Protein AF-A0A9E5Y0S5-F1 (afdb_monomer_lite)

Foldseek 3Di:
DPDPPPPPQDPVRVVVVVVVVVVVVVVLVVLVVVLVVLLVVLVVLCPDPVNVVCNVVSVVSNVVSVVSNVVD

Sequence (72 aa):
MKQEEKQTLSISEKLAIDRTKLANERTFLAFFRSFVVMLSSGLAIVKLQFLRNIYVIGIALMIIGLMLLIYG

Secondary structure (DSSP, 8-state):
----------HHHHHHHHHHHHHHHHHHHHHHHHHHHHHHHHHHHHH-GGGGGGHHHHHHHHHHHHHHHHH-

pLDDT: mean 86.29, std 14.03, range [36.62, 95.38]

Radius of gyration: 21.38 Å; chains: 1; bounding box: 48×27×54 Å

Structure (mmCIF, N/CA/C/O backbone):
data_AF-A0A9E5Y0S5-F1
#
_entry.id   AF-A0A9E5Y0S5-F1
#
loop_
_atom_site.group_PDB
_atom_site.id
_atom_site.type_symbol
_atom_site.label_atom_id
_atom_site.label_alt_id
_atom_site.label_comp_id
_atom_site.label_asym_id
_atom_site.label_entity_id
_atom_site.label_seq_id
_atom_site.pdbx_PDB_ins_code
_atom_site.Cartn_x
_atom_site.Cartn_y
_atom_site.Cartn_z
_atom_site.occupancy
_atom_site.B_iso_or_equiv
_atom_site.auth_seq_id
_atom_site.auth_comp_id
_atom_site.auth_asym_id
_atom_site.auth_atom_id
_atom_site.pdbx_PDB_model_num
ATOM 1 N N . MET A 1 1 ? -32.395 22.275 29.697 1.00 40.91 1 MET A N 1
ATOM 2 C CA . MET A 1 1 ? -31.357 21.444 30.343 1.00 40.91 1 MET A CA 1
ATOM 3 C C . MET A 1 1 ? -31.735 19.979 30.157 1.00 40.91 1 MET A C 1
ATOM 5 O O . MET A 1 1 ? -32.466 19.442 30.976 1.00 40.91 1 MET A O 1
ATOM 9 N N . LYS A 1 2 ? -31.350 19.361 29.033 1.00 36.62 2 LYS A N 1
ATOM 10 C CA . LYS A 1 2 ? -31.528 17.916 28.825 1.00 36.62 2 LYS A CA 1
ATOM 11 C C . LYS A 1 2 ? -30.210 17.274 29.231 1.00 36.62 2 LYS A C 1
ATOM 13 O O . LYS A 1 2 ? -29.194 17.533 28.603 1.00 36.62 2 LYS A O 1
ATOM 18 N N . GLN A 1 3 ? -30.246 16.597 30.370 1.00 42.47 3 GLN A N 1
ATOM 19 C CA . GLN A 1 3 ? -29.125 15.894 30.977 1.00 42.47 3 GLN A CA 1
ATOM 20 C C . GLN A 1 3 ? -28.579 14.892 29.948 1.00 42.47 3 GLN A C 1
ATOM 22 O O . GLN A 1 3 ? -29.272 13.945 29.587 1.00 42.47 3 GLN A O 1
ATOM 27 N N . GLU A 1 4 ? -27.376 15.142 29.427 1.00 47.53 4 GLU A N 1
ATOM 28 C CA . GLU A 1 4 ? -26.585 14.140 28.714 1.00 47.53 4 GLU A CA 1
ATOM 29 C C . GLU A 1 4 ? -26.160 13.096 29.743 1.00 47.53 4 GLU A C 1
ATOM 31 O 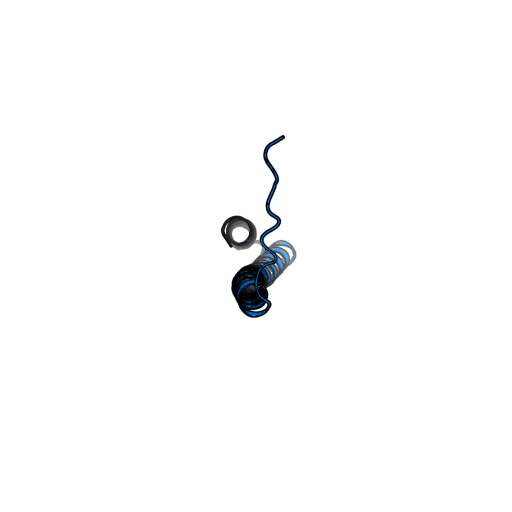O . GLU A 1 4 ? -25.149 13.231 30.435 1.00 47.53 4 GLU A O 1
ATOM 36 N N . GLU A 1 5 ? -26.993 12.073 29.887 1.00 48.34 5 GLU A N 1
ATOM 37 C CA . GLU A 1 5 ? -26.664 10.847 30.588 1.00 48.34 5 GLU A CA 1
ATOM 38 C C . GLU A 1 5 ? -25.458 10.238 29.860 1.00 48.34 5 GLU A C 1
ATOM 40 O O . GLU A 1 5 ? -25.591 9.579 28.828 1.00 48.34 5 GLU A O 1
ATOM 45 N N . LYS A 1 6 ? -24.244 10.544 30.338 1.00 53.00 6 LYS A N 1
ATOM 46 C CA . LYS A 1 6 ? -23.028 9.831 29.951 1.00 53.00 6 LYS A CA 1
ATOM 47 C C . LYS A 1 6 ? -23.248 8.382 30.350 1.00 53.00 6 LYS A C 1
ATOM 49 O O . LYS A 1 6 ? -22.932 8.005 31.475 1.00 53.00 6 LYS A O 1
ATOM 54 N N . GLN A 1 7 ? -23.803 7.585 29.443 1.00 58.94 7 GLN A N 1
ATOM 55 C CA . GLN A 1 7 ? -23.799 6.143 29.577 1.00 58.94 7 GLN A CA 1
ATOM 56 C C . GLN A 1 7 ? -22.332 5.735 29.652 1.00 58.94 7 GLN A C 1
ATOM 58 O O . GLN A 1 7 ? -21.600 5.747 28.661 1.00 58.94 7 GLN A O 1
ATOM 63 N N . THR A 1 8 ? -21.863 5.487 30.870 1.00 67.12 8 THR A N 1
ATOM 64 C CA . THR A 1 8 ? -20.568 4.878 31.120 1.00 67.12 8 THR A CA 1
ATOM 65 C C . THR A 1 8 ? -20.660 3.475 30.548 1.00 67.12 8 THR A C 1
ATOM 67 O O . THR A 1 8 ? -21.152 2.571 31.220 1.00 67.12 8 THR A O 1
ATOM 70 N N . LEU A 1 9 ? -20.266 3.339 29.279 1.00 71.00 9 LEU A N 1
ATOM 71 C CA . LEU A 1 9 ? -20.169 2.066 28.575 1.00 71.00 9 LEU A CA 1
ATOM 72 C C . LEU A 1 9 ? -19.518 1.048 29.507 1.00 71.00 9 LEU A C 1
ATOM 74 O O . LEU A 1 9 ? -18.451 1.316 30.078 1.00 71.00 9 LEU A O 1
ATOM 78 N N . SER A 1 10 ? -20.158 -0.107 29.662 1.00 83.25 10 SER A N 1
ATOM 79 C CA . SER A 1 10 ? -19.569 -1.205 30.420 1.00 83.25 10 SER A CA 1
ATOM 80 C C . SER A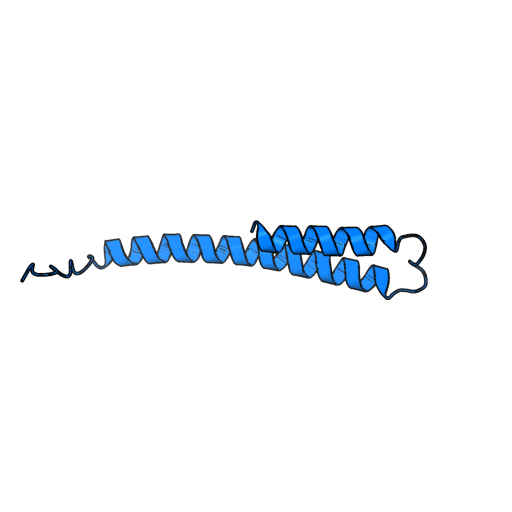 1 10 ? -18.195 -1.548 29.833 1.00 83.25 10 SER A C 1
ATOM 82 O O . SER A 1 10 ? -17.966 -1.411 28.629 1.00 83.25 10 SER A O 1
ATOM 84 N N . ILE A 1 11 ? -17.260 -2.024 30.662 1.00 85.75 11 ILE A N 1
ATOM 85 C CA . ILE A 1 11 ? -15.912 -2.416 30.212 1.00 85.75 11 ILE A CA 1
ATOM 86 C C . ILE A 1 11 ? -15.988 -3.402 29.035 1.00 85.75 11 ILE A C 1
ATOM 88 O O . ILE A 1 11 ? -15.190 -3.310 28.103 1.00 85.75 11 ILE A O 1
ATOM 92 N N . SER A 1 12 ? -16.986 -4.292 29.034 1.00 86.38 12 SER A N 1
ATOM 93 C CA . SER A 1 12 ? -17.227 -5.232 27.936 1.00 86.38 12 SER A CA 1
ATOM 94 C C . SER A 1 12 ? -17.669 -4.544 26.641 1.00 86.38 12 SER A C 1
ATOM 96 O O . SER A 1 12 ? -17.216 -4.933 25.568 1.00 86.38 12 SER A O 1
ATOM 98 N N . GLU A 1 13 ? -18.504 -3.507 26.718 1.00 85.69 13 GLU A N 1
ATOM 99 C CA . GLU A 1 13 ? -18.941 -2.742 25.542 1.00 85.69 13 GLU A CA 1
ATOM 100 C C . GLU A 1 13 ? -17.790 -1.918 24.966 1.00 85.69 13 GLU A C 1
ATOM 102 O O . GLU A 1 13 ? -17.568 -1.910 23.754 1.00 85.69 13 GLU A O 1
ATOM 107 N N . LYS A 1 14 ? -16.985 -1.300 25.837 1.00 88.56 14 LYS A N 1
ATOM 108 C CA . LYS A 1 14 ? -15.770 -0.597 25.420 1.00 88.56 14 LYS A CA 1
ATOM 109 C C . LYS A 1 14 ? -14.786 -1.549 24.736 1.00 88.56 14 LYS A C 1
ATOM 111 O O . LYS A 1 14 ? -14.244 -1.227 23.681 1.00 88.56 14 LYS A O 1
ATOM 116 N N . LEU A 1 15 ? -14.601 -2.746 25.295 1.00 88.38 15 LEU A N 1
ATOM 117 C CA . LEU A 1 15 ? -13.744 -3.765 24.700 1.00 88.38 15 LEU A CA 1
ATOM 118 C C . LEU A 1 15 ? -14.295 -4.262 23.355 1.00 88.38 15 LEU A C 1
ATOM 120 O O . LEU A 1 15 ? -13.509 -4.517 22.445 1.00 88.38 15 LEU A O 1
ATOM 124 N N . ALA A 1 16 ? -15.616 -4.367 23.191 1.00 90.50 16 ALA A N 1
ATOM 125 C CA . ALA A 1 16 ? -16.229 -4.735 21.916 1.00 90.50 16 ALA A CA 1
ATOM 126 C C . ALA A 1 16 ? -15.936 -3.695 20.816 1.00 90.50 16 ALA A C 1
ATOM 128 O O . ALA A 1 16 ? -15.544 -4.075 19.711 1.00 90.50 16 ALA A O 1
ATOM 129 N N . ILE A 1 17 ? -16.033 -2.399 21.132 1.00 90.06 17 ILE A N 1
ATOM 130 C CA . ILE A 1 17 ? -15.702 -1.299 20.206 1.00 90.06 17 ILE A CA 1
ATOM 131 C C . ILE A 1 17 ? -14.206 -1.294 19.863 1.00 90.06 17 ILE A C 1
ATOM 133 O O . ILE A 1 17 ? -13.826 -1.174 18.697 1.00 90.06 17 ILE A O 1
ATOM 137 N N . ASP A 1 18 ? -13.339 -1.482 20.858 1.00 92.06 18 ASP A N 1
ATOM 138 C CA . ASP A 1 18 ? -11.892 -1.526 20.630 1.00 92.06 18 ASP A CA 1
ATOM 139 C C . ASP A 1 18 ? -11.510 -2.713 19.714 1.00 92.06 18 ASP A C 1
ATOM 141 O O . ASP A 1 18 ? -10.616 -2.595 18.873 1.00 92.06 18 ASP A O 1
ATOM 145 N N . ARG A 1 19 ? -12.225 -3.847 19.793 1.00 92.56 19 ARG A N 1
ATOM 146 C CA . ARG A 1 19 ? -12.006 -5.010 18.909 1.00 92.56 19 ARG A CA 1
ATOM 147 C C . ARG A 1 19 ? -12.447 -4.762 17.467 1.00 92.56 19 ARG A C 1
ATOM 149 O O . ARG A 1 19 ? -11.733 -5.198 16.562 1.00 92.56 19 ARG A O 1
ATOM 156 N N . THR A 1 20 ? -13.567 -4.076 17.236 1.00 94.12 20 THR A N 1
ATOM 157 C CA . THR A 1 20 ? -14.021 -3.740 15.873 1.00 94.12 20 THR A CA 1
ATOM 158 C C . THR A 1 20 ? -13.124 -2.684 15.237 1.00 94.12 20 THR A C 1
AT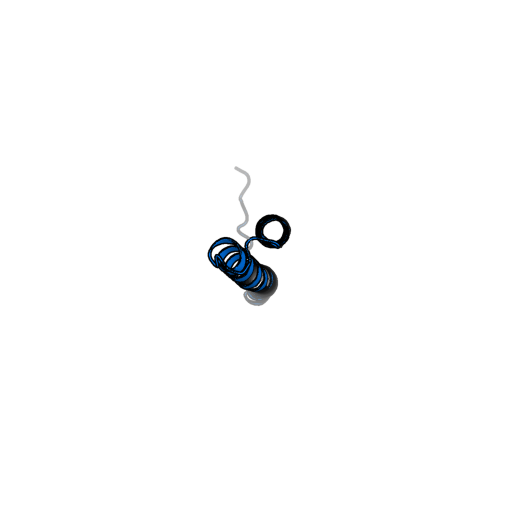OM 160 O O . THR A 1 20 ? -12.719 -2.842 14.084 1.00 94.12 20 THR A O 1
ATOM 163 N N . LYS A 1 21 ? -12.711 -1.670 16.006 1.00 92.62 21 LYS A N 1
ATOM 164 C CA . LYS A 1 21 ? -11.742 -0.665 15.556 1.00 92.62 21 LYS A CA 1
ATOM 165 C C . LYS A 1 21 ? -10.401 -1.302 15.192 1.00 92.62 21 LYS A C 1
ATOM 167 O O . LYS A 1 21 ? -9.908 -1.087 14.087 1.00 92.62 21 LYS A O 1
ATOM 172 N N . LEU A 1 22 ? -9.858 -2.151 16.066 1.00 92.69 22 LEU A N 1
ATOM 173 C CA . LEU A 1 22 ? -8.589 -2.833 15.811 1.00 92.69 22 LEU A CA 1
ATOM 174 C C . LEU A 1 22 ? -8.677 -3.791 14.613 1.00 92.69 22 LEU A C 1
ATOM 176 O O . LEU A 1 22 ? -7.690 -3.994 13.909 1.00 92.69 22 LEU A O 1
ATOM 180 N N . ALA A 1 23 ? -9.844 -4.395 14.363 1.00 93.50 23 ALA A N 1
ATOM 181 C CA . ALA A 1 23 ? -10.073 -5.183 13.157 1.00 93.50 23 ALA A CA 1
ATOM 182 C C . ALA A 1 23 ? -10.023 -4.312 11.891 1.00 93.50 23 ALA A C 1
ATOM 184 O O . ALA A 1 23 ? -9.337 -4.693 10.944 1.00 93.50 23 ALA A O 1
ATOM 185 N N . ASN A 1 24 ? -10.654 -3.133 11.900 1.00 91.88 24 ASN A N 1
ATOM 186 C CA . ASN A 1 24 ? -10.613 -2.194 10.776 1.00 91.88 24 ASN A CA 1
ATOM 187 C C . ASN A 1 24 ? -9.197 -1.646 10.526 1.00 91.88 24 ASN A C 1
ATOM 189 O O . ASN A 1 24 ? -8.736 -1.615 9.390 1.00 91.88 24 ASN A O 1
ATOM 193 N N . GLU A 1 25 ? -8.463 -1.306 11.591 1.00 94.50 25 GLU A N 1
ATOM 194 C CA . GLU A 1 25 ? -7.058 -0.882 11.499 1.00 94.50 25 GLU A CA 1
ATOM 195 C C . GLU A 1 25 ? -6.171 -1.984 10.903 1.00 94.50 25 GLU A C 1
ATOM 197 O O . GLU A 1 25 ? -5.277 -1.704 10.108 1.00 94.50 25 GLU A O 1
ATOM 202 N N . ARG A 1 26 ? -6.437 -3.255 11.228 1.00 94.56 26 ARG A N 1
ATOM 203 C CA . ARG A 1 26 ? -5.727 -4.396 10.631 1.00 94.56 26 ARG A CA 1
ATOM 204 C C . ARG A 1 26 ? -5.969 -4.508 9.131 1.00 94.56 26 ARG A C 1
ATOM 206 O O . ARG A 1 26 ? -5.023 -4.760 8.389 1.00 94.56 26 ARG A O 1
ATOM 213 N N . THR A 1 27 ? -7.219 -4.352 8.708 1.00 93.69 27 THR A N 1
ATOM 214 C CA . THR A 1 27 ? -7.606 -4.409 7.297 1.00 93.69 27 THR A CA 1
ATOM 215 C C . THR A 1 27 ? -6.955 -3.265 6.524 1.00 93.69 27 THR A C 1
ATOM 217 O O . THR A 1 27 ? -6.263 -3.522 5.540 1.00 93.69 27 THR A O 1
ATOM 220 N N . PHE A 1 28 ? -7.031 -2.041 7.051 1.00 92.25 28 PHE A N 1
ATOM 221 C CA . PHE A 1 28 ? -6.338 -0.880 6.494 1.00 92.25 28 PHE A CA 1
ATOM 222 C C . PHE A 1 28 ? -4.822 -1.111 6.379 1.00 92.25 28 PHE A C 1
ATOM 224 O O . PHE A 1 28 ? -4.223 -0.888 5.331 1.00 92.25 28 PHE A O 1
ATOM 231 N N . LEU A 1 29 ? -4.177 -1.640 7.426 1.00 93.69 29 LEU A N 1
ATOM 232 C CA . LEU A 1 29 ? -2.741 -1.947 7.397 1.00 93.69 29 LEU A CA 1
ATOM 233 C C . LEU A 1 29 ? -2.382 -3.042 6.376 1.00 93.69 29 LEU A C 1
ATOM 235 O O . LEU A 1 29 ? -1.282 -3.024 5.817 1.00 93.69 29 LEU A O 1
ATOM 239 N N . ALA A 1 30 ? -3.279 -3.995 6.112 1.00 93.94 30 ALA A N 1
ATOM 240 C CA . ALA A 1 30 ? -3.087 -5.007 5.073 1.00 93.94 30 ALA A CA 1
ATOM 241 C C . ALA A 1 30 ? -3.177 -4.401 3.660 1.00 93.94 30 ALA A C 1
ATOM 243 O O . ALA A 1 30 ? -2.344 -4.719 2.799 1.00 93.94 30 ALA A O 1
ATOM 244 N N . PHE A 1 31 ? -4.124 -3.485 3.439 1.00 92.81 31 PHE A N 1
ATOM 245 C CA . PHE A 1 31 ? -4.212 -2.702 2.207 1.00 92.81 31 PHE A CA 1
ATOM 246 C C . PHE A 1 31 ? -2.990 -1.795 2.029 1.00 92.81 31 PHE A C 1
ATOM 248 O O . PHE A 1 31 ? -2.361 -1.818 0.970 1.00 92.81 31 PHE A O 1
ATOM 255 N N . PHE A 1 32 ? -2.554 -1.114 3.091 1.00 94.12 32 PHE A N 1
ATOM 256 C CA . PHE A 1 32 ? -1.342 -0.296 3.096 1.00 94.12 32 PHE A CA 1
ATOM 257 C C . PHE A 1 32 ? -0.083 -1.106 2.751 1.00 94.12 32 PHE A C 1
ATOM 259 O O . PHE A 1 32 ? 0.735 -0.674 1.937 1.00 94.12 32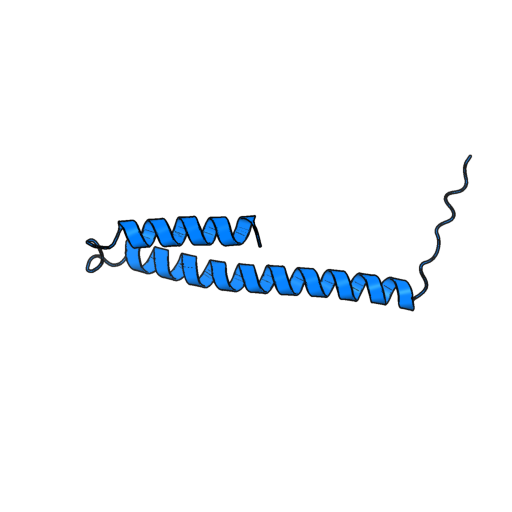 PHE A O 1
ATOM 266 N N . ARG A 1 33 ? 0.074 -2.315 3.307 1.00 93.81 33 ARG A N 1
ATOM 267 C CA . ARG A 1 33 ? 1.178 -3.219 2.939 1.00 93.81 33 ARG A CA 1
ATOM 268 C C . ARG A 1 33 ? 1.172 -3.515 1.438 1.00 93.81 33 ARG A C 1
ATOM 270 O O . ARG A 1 33 ? 2.217 -3.425 0.796 1.00 93.81 33 ARG A O 1
ATOM 277 N N . SER A 1 34 ? 0.012 -3.872 0.895 1.00 94.31 34 SER A N 1
ATOM 278 C CA . SER A 1 34 ? -0.134 -4.207 -0.526 1.00 94.31 34 SER A CA 1
ATOM 279 C C . SER A 1 34 ? 0.175 -2.996 -1.412 1.00 94.31 34 SER A C 1
ATOM 281 O O . SER A 1 34 ? 0.917 -3.114 -2.386 1.00 94.31 34 SER A O 1
ATOM 283 N N . PHE A 1 35 ? -0.290 -1.813 -1.008 1.00 94.75 35 PHE A N 1
ATOM 284 C CA . PHE A 1 35 ? 0.029 -0.533 -1.636 1.00 94.75 35 PHE A CA 1
ATOM 285 C C . PHE A 1 35 ? 1.539 -0.264 -1.706 1.00 94.75 35 PHE A C 1
ATOM 287 O O . PHE A 1 35 ? 2.050 0.033 -2.786 1.00 94.75 35 PHE A O 1
ATOM 294 N N . VAL A 1 36 ? 2.273 -0.412 -0.597 1.00 94.94 36 VAL A N 1
ATOM 295 C CA . VAL A 1 36 ? 3.726 -0.153 -0.556 1.00 94.94 36 VAL A CA 1
ATOM 296 C C . VAL A 1 36 ? 4.491 -1.087 -1.498 1.00 94.94 36 VAL A C 1
ATOM 298 O O . VAL A 1 36 ? 5.399 -0.646 -2.208 1.00 94.94 36 VAL A O 1
ATOM 301 N N . VAL A 1 37 ? 4.122 -2.370 -1.556 1.00 95.38 37 VAL A N 1
ATOM 302 C CA . VAL A 1 37 ? 4.746 -3.337 -2.478 1.00 95.38 37 VAL A CA 1
ATOM 303 C C . VAL A 1 37 ? 4.473 -2.956 -3.936 1.00 95.38 37 VAL A C 1
ATOM 305 O O . VAL A 1 37 ? 5.380 -2.987 -4.771 1.00 95.38 37 VAL A O 1
ATOM 308 N N . MET A 1 38 ? 3.246 -2.541 -4.244 1.00 94.38 38 MET A N 1
ATOM 309 C CA . MET A 1 38 ? 2.844 -2.176 -5.601 1.00 94.38 38 MET A CA 1
ATOM 310 C C . MET A 1 38 ? 3.510 -0.874 -6.069 1.00 94.38 38 MET A C 1
ATOM 312 O O . MET A 1 38 ? 4.053 -0.821 -7.174 1.00 94.38 38 MET A O 1
ATOM 316 N N . LEU A 1 39 ? 3.568 0.141 -5.199 1.00 95.00 39 LEU A N 1
ATOM 317 C CA . LEU A 1 39 ? 4.290 1.387 -5.458 1.00 95.00 39 LEU A CA 1
ATOM 318 C C . LEU A 1 39 ? 5.788 1.157 -5.627 1.00 95.00 39 LEU A C 1
ATOM 320 O O . LEU A 1 39 ? 6.365 1.648 -6.593 1.00 95.00 39 LEU A O 1
ATOM 324 N N . SER A 1 40 ? 6.426 0.430 -4.705 1.00 95.19 40 SER A N 1
ATOM 325 C CA . SER A 1 40 ? 7.872 0.173 -4.770 1.00 95.19 40 SER A CA 1
ATOM 326 C C . SER A 1 40 ? 8.250 -0.583 -6.044 1.00 95.19 40 SER A C 1
ATOM 328 O O . SER A 1 40 ? 9.231 -0.227 -6.695 1.00 95.19 40 SER A O 1
ATOM 330 N N . SER A 1 41 ? 7.422 -1.544 -6.459 1.00 94.06 41 SER A N 1
ATOM 331 C CA . SER A 1 41 ? 7.583 -2.255 -7.730 1.00 94.06 41 SER A CA 1
ATOM 332 C C . SER A 1 41 ? 7.407 -1.325 -8.938 1.00 94.06 41 SER A C 1
ATOM 334 O O . SER A 1 41 ? 8.247 -1.327 -9.836 1.00 94.06 41 SER A O 1
ATOM 336 N N . GLY A 1 42 ? 6.373 -0.475 -8.951 1.00 93.25 42 GLY A N 1
ATOM 337 C CA . GLY A 1 42 ? 6.161 0.513 -10.018 1.00 93.25 42 GLY A CA 1
ATOM 338 C C . GLY A 1 42 ? 7.306 1.529 -10.131 1.00 93.25 42 GLY A C 1
ATOM 339 O O . GLY A 1 42 ? 7.799 1.797 -11.229 1.00 93.25 42 GLY A O 1
ATOM 340 N N . LEU A 1 43 ? 7.794 2.026 -8.991 1.00 93.81 43 LEU A N 1
ATOM 341 C CA . LEU A 1 43 ? 8.961 2.908 -8.888 1.00 93.81 43 LEU A CA 1
ATOM 342 C C . LEU A 1 43 ? 10.234 2.233 -9.406 1.00 93.81 43 LEU A C 1
ATOM 344 O O . LEU A 1 43 ? 10.990 2.857 -10.151 1.00 93.81 43 LEU A O 1
ATOM 348 N N . ALA A 1 44 ? 10.471 0.967 -9.051 1.00 93.56 44 ALA A N 1
ATOM 349 C CA . ALA A 1 44 ? 11.611 0.209 -9.555 1.00 93.56 44 ALA A CA 1
ATOM 350 C C . ALA A 1 44 ? 11.560 0.090 -11.087 1.00 93.56 44 ALA A C 1
ATOM 352 O O . ALA A 1 44 ? 12.534 0.426 -11.759 1.00 93.56 44 ALA A O 1
ATOM 353 N N . ILE A 1 45 ? 10.408 -0.289 -11.648 1.00 92.06 45 ILE A N 1
ATOM 354 C CA . ILE A 1 45 ? 10.217 -0.419 -13.101 1.00 92.06 45 ILE A CA 1
ATOM 355 C C . ILE A 1 45 ? 10.507 0.902 -13.824 1.00 92.06 45 ILE A C 1
ATOM 357 O O . ILE A 1 45 ? 11.223 0.914 -14.822 1.00 92.06 45 ILE A O 1
ATOM 361 N N . VAL A 1 46 ? 9.992 2.019 -13.306 1.00 90.88 46 VAL A N 1
ATOM 362 C CA . VAL A 1 46 ? 10.187 3.348 -13.906 1.00 90.88 46 VAL A CA 1
ATOM 363 C C . VAL A 1 46 ? 11.643 3.818 -13.833 1.00 90.88 46 VAL A C 1
ATOM 365 O O . VAL A 1 46 ? 12.120 4.489 -14.750 1.00 90.88 46 VAL A O 1
ATOM 368 N N . LYS A 1 47 ? 12.366 3.474 -12.762 1.00 90.31 47 LYS A N 1
ATOM 369 C CA . LYS A 1 47 ? 13.743 3.937 -12.539 1.00 90.31 47 LYS A CA 1
ATOM 370 C C . LYS A 1 47 ? 14.787 3.098 -13.288 1.00 90.31 47 LYS A C 1
ATOM 372 O O . LYS A 1 47 ? 15.865 3.605 -13.601 1.00 90.31 47 LYS A O 1
ATOM 377 N N . LEU A 1 48 ? 14.492 1.831 -13.584 1.00 91.75 48 LEU A N 1
ATOM 378 C CA . LEU A 1 48 ? 15.404 0.935 -14.297 1.00 91.75 48 LEU A CA 1
ATOM 379 C C . LEU A 1 48 ? 15.394 1.219 -15.807 1.00 91.75 48 LEU A C 1
ATOM 381 O O . LEU A 1 48 ? 14.418 0.957 -16.504 1.00 91.75 48 LEU A O 1
ATOM 385 N N . GLN A 1 49 ? 16.527 1.676 -16.351 1.00 81.81 49 GLN A N 1
ATOM 386 C CA . GLN A 1 49 ? 16.633 2.016 -17.777 1.00 81.81 49 GLN A CA 1
ATOM 387 C C . GLN A 1 49 ? 16.410 0.823 -18.721 1.00 81.81 49 GLN A C 1
ATOM 389 O O . GLN A 1 49 ? 15.889 1.013 -19.818 1.00 81.81 49 GLN A O 1
ATOM 394 N N . PHE A 1 50 ? 16.746 -0.395 -18.284 1.00 85.19 50 PHE A N 1
ATOM 395 C CA . PHE A 1 50 ? 16.503 -1.632 -19.036 1.00 85.19 50 PHE A CA 1
ATOM 396 C C . PHE A 1 50 ? 15.003 -1.963 -19.176 1.00 85.19 50 PHE A C 1
ATOM 398 O O . PHE A 1 50 ? 14.600 -2.645 -20.111 1.00 85.19 50 PHE A O 1
ATOM 405 N N . LEU A 1 51 ? 14.153 -1.431 -18.290 1.00 86.38 51 LEU A N 1
ATOM 406 C CA . LEU A 1 51 ? 12.707 -1.681 -18.259 1.00 86.38 51 LEU A CA 1
ATOM 407 C C . LEU A 1 51 ? 11.898 -0.591 -18.983 1.00 86.38 51 LEU A C 1
ATOM 409 O O . LEU A 1 51 ? 10.674 -0.553 -18.884 1.00 86.38 51 LEU A O 1
ATOM 413 N N . ARG A 1 52 ? 12.547 0.276 -19.772 1.00 83.56 52 ARG A N 1
ATOM 414 C CA . ARG A 1 52 ? 11.877 1.383 -20.479 1.00 83.56 52 ARG A CA 1
ATOM 415 C C . ARG A 1 52 ? 10.725 0.923 -21.381 1.00 83.56 52 ARG A C 1
ATOM 417 O O . ARG A 1 52 ? 9.735 1.635 -21.501 1.00 83.56 52 ARG A O 1
ATOM 424 N N . ASN A 1 53 ? 10.818 -0.278 -21.956 1.00 89.50 53 ASN A N 1
ATOM 425 C CA . ASN A 1 53 ? 9.760 -0.844 -22.797 1.00 89.50 53 ASN A CA 1
ATOM 426 C C . ASN A 1 53 ? 8.462 -1.140 -22.018 1.00 89.50 53 ASN A C 1
ATOM 428 O O . ASN A 1 53 ? 7.379 -1.137 -22.591 1.00 89.50 53 ASN A O 1
ATOM 432 N N . ILE A 1 54 ? 8.562 -1.357 -20.701 1.00 91.62 54 ILE A N 1
ATOM 433 C CA . ILE A 1 54 ? 7.426 -1.625 -19.807 1.00 91.62 54 ILE A CA 1
ATOM 434 C C . ILE A 1 54 ? 7.094 -0.431 -18.901 1.00 91.62 54 ILE A C 1
ATOM 436 O O . ILE A 1 54 ? 6.409 -0.578 -17.891 1.00 91.62 54 ILE A O 1
ATOM 440 N N . TYR A 1 55 ? 7.540 0.773 -19.261 1.00 90.38 55 TYR A N 1
ATOM 441 C CA . TYR A 1 55 ? 7.293 1.992 -18.487 1.00 90.38 55 TYR A CA 1
ATOM 442 C C . TYR A 1 55 ? 5.798 2.231 -18.204 1.00 90.38 55 TYR A C 1
ATOM 444 O O . TYR A 1 55 ? 5.423 2.592 -17.088 1.00 90.38 55 TYR A O 1
ATOM 452 N N . VAL A 1 56 ? 4.934 1.949 -19.188 1.00 90.50 56 VAL A N 1
ATOM 453 C CA . VAL A 1 56 ? 3.469 2.05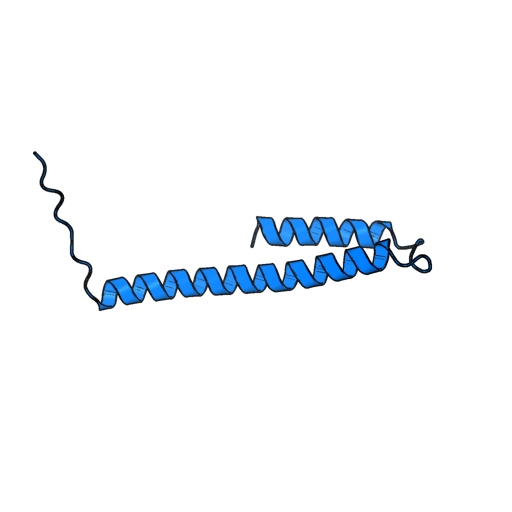5 -19.058 1.00 90.50 56 VAL A CA 1
ATOM 454 C C . VAL A 1 56 ? 2.935 1.138 -17.954 1.00 90.50 56 VAL A C 1
ATOM 456 O O . VAL A 1 56 ? 2.064 1.543 -17.190 1.00 90.50 56 VAL A O 1
ATOM 459 N N . ILE A 1 57 ? 3.498 -0.066 -17.818 1.00 92.25 57 ILE A N 1
ATOM 460 C CA . ILE A 1 57 ? 3.132 -1.014 -16.758 1.00 92.25 57 ILE A CA 1
ATOM 461 C C . ILE A 1 57 ? 3.558 -0.468 -15.393 1.00 92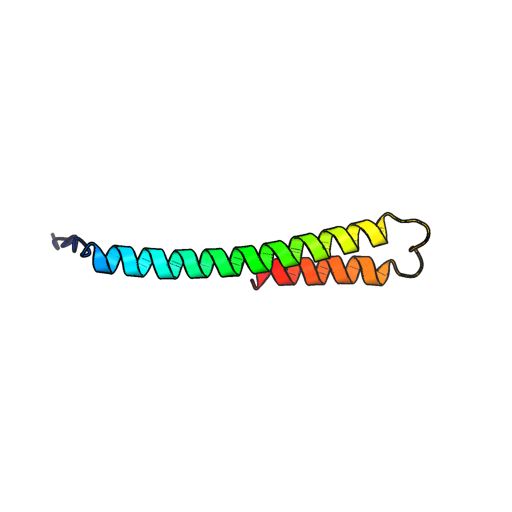.25 57 ILE A C 1
ATOM 463 O O . ILE A 1 57 ? 2.788 -0.560 -14.442 1.00 92.25 57 ILE A O 1
ATOM 467 N N . GLY A 1 58 ? 4.736 0.156 -15.295 1.00 91.69 58 GLY A N 1
ATOM 468 C CA . GLY A 1 58 ? 5.195 0.810 -14.065 1.00 91.69 58 GLY A CA 1
ATOM 469 C C . GLY A 1 58 ? 4.266 1.941 -13.606 1.00 91.69 58 GLY A C 1
ATOM 470 O O . GLY A 1 58 ? 3.921 2.009 -12.426 1.00 91.69 58 GLY A O 1
ATOM 471 N N . ILE A 1 59 ? 3.797 2.782 -14.536 1.00 92.75 59 ILE A N 1
ATOM 472 C CA . ILE A 1 59 ? 2.793 3.818 -14.239 1.00 92.75 59 ILE A CA 1
ATOM 473 C C . ILE A 1 59 ? 1.450 3.197 -13.845 1.00 92.75 59 ILE A C 1
ATOM 475 O O . ILE A 1 59 ? 0.867 3.611 -12.843 1.00 92.75 59 ILE A O 1
ATOM 479 N N . ALA A 1 60 ? 0.969 2.194 -14.584 1.00 94.38 60 ALA A N 1
ATOM 480 C CA . ALA A 1 60 ? -0.280 1.510 -14.257 1.00 94.38 60 ALA A CA 1
ATOM 481 C C . ALA A 1 60 ? -0.234 0.903 -12.845 1.00 94.38 60 ALA A C 1
ATOM 483 O O . ALA A 1 60 ? -1.184 1.063 -12.081 1.00 94.38 60 ALA A O 1
ATOM 484 N N . LEU A 1 61 ? 0.891 0.290 -12.458 1.00 92.56 61 LEU A N 1
ATOM 485 C CA . LEU A 1 61 ? 1.101 -0.245 -11.111 1.00 92.56 61 LEU A CA 1
ATOM 486 C C . LEU A 1 61 ? 1.017 0.838 -10.032 1.00 92.56 61 LEU A C 1
ATOM 488 O O . LEU A 1 61 ? 0.420 0.605 -8.983 1.00 92.56 61 LEU A O 1
ATOM 492 N N . MET A 1 62 ? 1.582 2.021 -10.287 1.00 93.50 62 MET A N 1
ATOM 493 C CA . MET A 1 62 ? 1.496 3.140 -9.347 1.00 93.50 62 MET A CA 1
ATOM 494 C C . MET A 1 62 ? 0.062 3.666 -9.204 1.00 93.50 62 MET A C 1
ATOM 496 O O . MET A 1 62 ? -0.369 3.926 -8.082 1.00 93.50 62 MET A O 1
ATOM 500 N N . ILE A 1 63 ? -0.694 3.770 -10.303 1.00 94.56 63 ILE A N 1
ATOM 501 C CA . ILE A 1 63 ? -2.104 4.201 -10.275 1.00 94.56 63 ILE A CA 1
ATOM 502 C C . ILE A 1 63 ? -2.968 3.179 -9.531 1.00 94.56 63 ILE A C 1
ATOM 504 O O . ILE A 1 63 ? -3.743 3.558 -8.654 1.00 94.56 63 ILE A O 1
ATOM 508 N N . ILE A 1 64 ? -2.816 1.889 -9.846 1.00 93.00 64 ILE A N 1
ATOM 509 C CA . ILE A 1 64 ? -3.570 0.818 -9.183 1.00 93.00 64 ILE A CA 1
ATOM 510 C C . ILE A 1 64 ? -3.221 0.777 -7.695 1.00 93.00 64 ILE A C 1
ATOM 512 O O . ILE A 1 64 ? -4.127 0.687 -6.873 1.00 93.00 64 ILE A O 1
ATOM 516 N N . GLY A 1 65 ? -1.939 0.911 -7.338 1.00 92.00 65 GLY A N 1
ATOM 517 C CA . GLY A 1 65 ? -1.514 1.030 -5.946 1.00 92.00 65 GLY A CA 1
ATOM 518 C C . GLY A 1 65 ? -2.217 2.190 -5.236 1.00 92.00 65 GLY A C 1
ATOM 519 O O . GLY A 1 65 ? -2.771 1.999 -4.156 1.00 92.00 65 GLY A O 1
ATOM 520 N N . LEU A 1 66 ? -2.261 3.373 -5.853 1.00 91.50 66 LEU A N 1
ATOM 521 C CA . LEU A 1 66 ? -2.930 4.537 -5.270 1.00 91.50 66 LEU A CA 1
ATOM 522 C C . LEU A 1 66 ? -4.442 4.319 -5.100 1.00 91.50 66 LEU A C 1
ATOM 524 O O . LEU A 1 66 ? -4.990 4.674 -4.061 1.00 91.50 66 LEU A O 1
ATOM 528 N N . MET A 1 67 ? -5.107 3.681 -6.069 1.00 92.56 67 MET A N 1
ATOM 529 C CA . MET A 1 67 ? -6.504 3.250 -5.920 1.00 92.56 67 MET A CA 1
ATOM 530 C C . MET A 1 67 ? -6.678 2.303 -4.728 1.00 92.56 67 MET A C 1
ATOM 532 O O . MET A 1 67 ? -7.606 2.469 -3.943 1.00 92.56 67 MET A O 1
ATOM 536 N N . LEU A 1 68 ? -5.769 1.344 -4.565 1.00 90.19 68 LEU A N 1
ATOM 537 C CA . LEU A 1 68 ? -5.777 0.369 -3.474 1.00 90.19 68 LEU A CA 1
ATOM 538 C C . LEU A 1 68 ? -5.729 1.048 -2.094 1.00 90.19 68 LEU A C 1
ATOM 540 O O . LEU A 1 68 ? -6.387 0.591 -1.168 1.00 90.19 68 LEU A O 1
ATOM 544 N N . LEU A 1 69 ? -4.998 2.160 -1.975 1.00 88.19 69 LEU A N 1
ATOM 545 C CA . LEU A 1 69 ? -4.946 2.970 -0.754 1.00 88.19 69 LEU A CA 1
ATOM 546 C C . LEU A 1 69 ? -6.234 3.775 -0.509 1.00 88.19 69 LEU A C 1
ATOM 548 O O . LEU A 1 69 ? -6.576 4.028 0.638 1.00 88.19 69 LEU A O 1
ATOM 552 N N . ILE A 1 70 ? -6.917 4.216 -1.568 1.00 88.12 70 ILE A N 1
ATOM 553 C CA . ILE A 1 70 ? -8.139 5.031 -1.454 1.00 88.12 70 ILE A CA 1
ATOM 554 C C . ILE A 1 70 ? -9.345 4.168 -1.067 1.00 88.12 70 ILE A C 1
ATOM 556 O O . ILE A 1 70 ? -10.199 4.618 -0.306 1.00 88.12 70 ILE A O 1
ATOM 560 N N . TYR A 1 71 ? -9.441 2.956 -1.619 1.00 85.75 71 TYR A N 1
ATOM 561 C CA . TYR A 1 71 ? -10.561 2.046 -1.359 1.00 85.75 71 TYR A CA 1
ATOM 562 C C . TYR A 1 71 ? -10.354 1.129 -0.143 1.00 85.75 71 TYR A C 1
ATOM 564 O O . TYR A 1 71 ? -11.329 0.530 0.315 1.00 85.75 71 TYR A O 1
ATOM 572 N N . GLY A 1 72 ? -9.111 0.971 0.321 1.00 79.69 72 GLY A N 1
ATOM 573 C CA . GLY A 1 72 ? -8.717 0.075 1.414 1.00 79.69 72 GLY A CA 1
ATOM 574 C C . GLY A 1 72 ? -8.654 0.721 2.793 1.00 79.69 72 GLY A C 1
ATOM 575 O O . GLY A 1 72 ? -8.553 1.961 2.880 1.00 79.69 72 GLY A O 1
#